Protein AF-A0A6A6NAN9-F1 (afdb_monomer)

Radius of gyration: 22.39 Å; Cα contacts (8 Å, |Δi|>4): 80; chains: 1; bounding box: 57×36×63 Å

Organism: Hevea brasiliensis (NCBI:txid3981)

Mean predicted aligned error: 8.36 Å

Sequence (132 aa):
MQAYLKAFDLWDAMEKSQDPPQLPDDPSLVHIKNHREEKSRKFRALTCIHSAMSETIFIRIMACETAKEAWDKIKEEFQGTEKTKQMKLLTLKREYENLKMKETKSIKDYTSRLMEVVQVIRVNILRKFPCP

InterPro domains:
  IPR061502 Copia/RE1/RE2-like, N-terminal domain [PF14223] (1-119)

pLDDT: mean 86.32, std 11.89, range [26.36, 94.69]

Secondary structure (DSSP, 8-state):
-HHHHHHTT-HHHHH--SPPPPPPSS--HHHHHHHHHHHHHHHHHHHHHHHHS-HHHHHHHTT-SSHHHHHHHHHHHHH--HHHHHHHHHHHHHHHHT----TTS-HHHHHHHHHHHHHHHHHHHHTT----

Structure (mmCIF, N/CA/C/O backbone):
data_AF-A0A6A6NAN9-F1
#
_entry.id   AF-A0A6A6NAN9-F1
#
loop_
_atom_site.group_PDB
_atom_site.id
_atom_site.type_symbol
_atom_site.label_atom_id
_atom_site.label_alt_id
_atom_site.label_comp_id
_atom_site.label_asym_id
_atom_site.label_entity_id
_atom_site.label_seq_id
_atom_site.pdbx_PDB_ins_code
_atom_site.Cartn_x
_atom_site.Cartn_y
_atom_site.Cartn_z
_atom_site.occupancy
_atom_site.B_iso_or_equiv
_atom_site.auth_seq_id
_atom_site.auth_comp_id
_atom_site.auth_asym_id
_atom_site.auth_atom_id
_atom_site.pdbx_PDB_model_num
ATOM 1 N N . MET A 1 1 ? -6.993 1.528 -8.332 1.00 83.44 1 MET A N 1
ATOM 2 C CA . MET A 1 1 ? -5.664 1.263 -8.929 1.00 83.44 1 MET A CA 1
ATOM 3 C C . MET A 1 1 ? -5.503 -0.165 -9.452 1.00 83.44 1 MET A C 1
ATOM 5 O O . MET A 1 1 ? -5.110 -0.305 -10.595 1.00 83.44 1 MET A O 1
ATOM 9 N N . GLN A 1 2 ? -5.811 -1.221 -8.682 1.00 86.75 2 GLN A N 1
ATOM 10 C CA . GLN A 1 2 ? -5.570 -2.610 -9.124 1.00 86.75 2 GLN A CA 1
ATOM 11 C C . GLN A 1 2 ? -6.222 -2.959 -10.473 1.00 86.75 2 GLN A C 1
ATOM 13 O O . GLN A 1 2 ? -5.540 -3.460 -11.357 1.00 86.75 2 GLN A O 1
ATOM 18 N N . ALA A 1 3 ? -7.511 -2.652 -10.655 1.00 91.12 3 ALA A N 1
ATOM 19 C CA . ALA A 1 3 ? -8.197 -2.876 -11.931 1.00 91.12 3 ALA A CA 1
ATOM 20 C C . ALA A 1 3 ? -7.547 -2.108 -13.097 1.00 91.12 3 ALA A C 1
ATOM 22 O O . ALA A 1 3 ? -7.396 -2.660 -14.177 1.00 91.12 3 ALA A O 1
ATOM 23 N N . TYR A 1 4 ? -7.094 -0.874 -12.849 1.00 89.81 4 TYR A N 1
ATOM 24 C CA . TYR A 1 4 ? -6.380 -0.060 -13.834 1.00 89.81 4 TYR A CA 1
ATOM 25 C C . TYR A 1 4 ? -5.059 -0.724 -14.243 1.00 89.81 4 TYR A C 1
ATOM 27 O O . TYR A 1 4 ? -4.856 -1.003 -15.413 1.00 89.81 4 TYR A O 1
ATOM 35 N N . LEU A 1 5 ? -4.189 -1.075 -13.289 1.00 90.81 5 LEU A N 1
ATOM 36 C CA . LEU A 1 5 ? -2.908 -1.725 -13.600 1.00 90.81 5 LEU A CA 1
ATOM 37 C C . LEU A 1 5 ? -3.086 -3.078 -14.302 1.00 90.81 5 LEU A C 1
ATOM 39 O O . LEU A 1 5 ? -2.281 -3.414 -15.164 1.00 90.81 5 LEU A O 1
ATOM 43 N N . LYS A 1 6 ? -4.140 -3.835 -13.966 1.00 91.69 6 LYS A N 1
ATOM 44 C CA . LYS A 1 6 ? -4.490 -5.074 -14.677 1.00 91.69 6 LYS A CA 1
ATOM 45 C C . LYS A 1 6 ? -4.928 -4.810 -16.117 1.00 91.69 6 LYS A C 1
ATOM 47 O O . LYS A 1 6 ? -4.505 -5.539 -16.997 1.00 91.69 6 LYS A O 1
ATOM 52 N N . ALA A 1 7 ? -5.713 -3.763 -16.365 1.00 92.94 7 ALA A N 1
ATOM 53 C CA . ALA A 1 7 ? -6.156 -3.404 -17.713 1.00 92.94 7 ALA A CA 1
ATOM 54 C C . ALA A 1 7 ? -5.006 -2.985 -18.649 1.00 92.94 7 ALA A C 1
ATOM 56 O O . ALA A 1 7 ? -5.160 -3.051 -19.863 1.00 92.94 7 ALA A O 1
ATOM 57 N N . PHE A 1 8 ? -3.868 -2.559 -18.092 1.00 91.19 8 PHE A N 1
ATOM 58 C CA . PHE A 1 8 ? -2.670 -2.169 -18.844 1.00 91.19 8 PHE A CA 1
ATOM 59 C C . PHE A 1 8 ? -1.539 -3.214 -18.791 1.00 91.19 8 PHE A C 1
ATOM 61 O O . PHE A 1 8 ? -0.416 -2.900 -19.181 1.00 91.19 8 PHE A O 1
ATOM 68 N N . ASP A 1 9 ? -1.794 -4.423 -18.277 1.00 91.56 9 ASP A N 1
ATOM 69 C CA . ASP A 1 9 ? -0.783 -5.484 -18.107 1.00 91.56 9 ASP A CA 1
ATOM 70 C C . ASP A 1 9 ? 0.445 -5.054 -17.273 1.00 91.56 9 ASP A C 1
ATOM 72 O O . ASP A 1 9 ? 1.578 -5.499 -17.481 1.00 91.56 9 ASP A O 1
ATOM 76 N N . LEU A 1 10 ? 0.221 -4.167 -16.299 1.00 93.31 10 LEU A N 1
ATOM 77 C CA . LEU A 1 10 ? 1.247 -3.618 -15.405 1.00 93.31 10 LEU A CA 1
ATOM 78 C C . LEU A 1 10 ? 1.199 -4.215 -13.994 1.00 93.31 10 LEU A C 1
ATOM 80 O O . LEU A 1 10 ? 2.093 -3.946 -13.193 1.00 93.31 10 LEU A O 1
ATOM 84 N N . TRP A 1 11 ? 0.172 -5.006 -13.665 1.00 91.12 11 TRP A N 1
ATOM 85 C CA . TRP A 1 11 ? 0.001 -5.559 -12.317 1.00 91.12 11 TRP A CA 1
ATOM 86 C C . TRP A 1 11 ? 1.192 -6.423 -11.886 1.00 91.12 11 TRP A C 1
ATOM 88 O O . TRP A 1 11 ? 1.758 -6.195 -10.819 1.00 91.12 11 TRP A O 1
ATOM 98 N N . ASP A 1 12 ? 1.638 -7.336 -12.747 1.00 89.25 12 ASP A N 1
ATOM 99 C CA . ASP A 1 12 ? 2.779 -8.209 -12.456 1.00 89.25 12 ASP A CA 1
ATOM 100 C C . ASP A 1 12 ? 4.078 -7.426 -12.268 1.00 89.25 12 ASP A C 1
ATOM 102 O O . ASP A 1 12 ? 4.878 -7.758 -11.398 1.00 89.25 12 ASP A O 1
ATOM 106 N N . ALA A 1 13 ? 4.274 -6.360 -13.049 1.00 89.12 13 ALA A N 1
ATOM 107 C CA . ALA A 1 13 ? 5.439 -5.486 -12.937 1.00 89.12 13 ALA A CA 1
ATOM 108 C C . ALA A 1 13 ? 5.436 -4.663 -11.636 1.00 89.12 13 ALA A C 1
ATOM 110 O O . ALA A 1 13 ? 6.491 -4.238 -11.171 1.00 89.12 13 ALA A O 1
ATOM 111 N N . MET A 1 14 ? 4.258 -4.436 -11.050 1.00 89.50 14 MET A N 1
ATOM 112 C CA . MET A 1 14 ? 4.112 -3.819 -9.734 1.00 89.50 14 MET A CA 1
ATOM 113 C C . MET A 1 14 ? 4.294 -4.840 -8.604 1.00 89.50 14 MET A C 1
ATOM 115 O O . MET A 1 14 ? 4.824 -4.486 -7.559 1.00 89.50 14 MET A O 1
ATOM 119 N N . GLU A 1 15 ? 3.849 -6.087 -8.769 1.00 85.00 15 GLU A N 1
ATOM 120 C CA . GLU A 1 15 ? 3.910 -7.113 -7.719 1.00 85.00 15 GLU A CA 1
ATOM 121 C C . GLU A 1 15 ? 5.294 -7.771 -7.606 1.00 85.00 15 GLU A C 1
ATOM 123 O O . GLU A 1 15 ? 5.776 -8.003 -6.494 1.00 85.00 15 GLU A O 1
ATOM 128 N N . LYS A 1 16 ? 5.964 -8.006 -8.739 1.00 81.00 16 LYS A N 1
ATOM 129 C CA . LYS A 1 16 ? 7.308 -8.587 -8.811 1.00 81.00 16 LYS A CA 1
ATOM 130 C C . LYS A 1 16 ? 8.359 -7.479 -8.698 1.00 81.00 16 LYS A C 1
ATOM 132 O O . LYS A 1 16 ? 8.603 -6.739 -9.647 1.00 81.00 16 LYS A O 1
ATOM 137 N N . SER A 1 17 ? 9.021 -7.377 -7.545 1.00 68.56 17 SER A N 1
ATOM 138 C CA . SER A 1 17 ? 10.178 -6.481 -7.373 1.00 68.56 17 SER A CA 1
ATOM 139 C C . SER A 1 17 ? 11.426 -6.987 -8.106 1.00 68.56 17 SER A C 1
ATOM 141 O O . SER A 1 17 ? 12.283 -6.193 -8.484 1.00 68.56 17 SER A O 1
ATOM 143 N N . GLN A 1 18 ? 11.512 -8.297 -8.349 1.00 74.31 18 GLN A N 1
ATOM 144 C CA . GLN A 1 18 ? 12.699 -8.961 -8.878 1.00 74.31 18 GLN A CA 1
ATOM 145 C C . GLN A 1 18 ? 13.024 -8.527 -10.305 1.00 74.31 18 GLN A C 1
ATOM 147 O O . GLN A 1 18 ? 12.133 -8.413 -11.150 1.00 74.31 18 GLN A O 1
ATOM 152 N N . ASP A 1 19 ? 14.293 -8.228 -10.571 1.00 72.31 19 ASP A N 1
ATOM 153 C CA . ASP A 1 19 ? 14.754 -7.869 -11.910 1.00 72.31 19 ASP A CA 1
ATOM 154 C C . ASP A 1 19 ? 14.608 -9.008 -12.911 1.00 72.31 19 ASP A C 1
ATOM 156 O O . ASP A 1 19 ? 14.676 -10.175 -12.513 1.00 72.31 19 ASP A O 1
ATOM 160 N N . PRO A 1 20 ? 14.357 -8.677 -14.198 1.00 74.25 20 PRO A N 1
ATOM 161 C CA . PRO A 1 20 ? 14.288 -9.691 -15.233 1.00 74.25 20 PRO A CA 1
ATOM 162 C C . PRO A 1 20 ? 15.562 -10.544 -15.184 1.00 74.25 20 PRO A C 1
ATOM 164 O O . PRO A 1 20 ? 16.646 -9.982 -14.977 1.00 74.25 20 PRO A O 1
ATOM 167 N N . PRO A 1 21 ? 15.461 -11.870 -15.385 1.00 79.50 21 PRO A N 1
ATOM 168 C CA . PRO A 1 21 ? 16.627 -12.737 -15.450 1.00 79.50 21 PRO A CA 1
ATOM 169 C C . PRO A 1 21 ? 17.680 -12.173 -16.404 1.00 79.50 21 PRO A C 1
ATOM 171 O O . PRO A 1 21 ? 17.347 -11.553 -17.425 1.00 79.50 21 PRO A O 1
ATOM 174 N N . GLN A 1 22 ? 18.952 -12.387 -16.065 1.00 82.62 22 GLN A N 1
ATOM 175 C CA . GLN A 1 22 ? 20.037 -12.031 -16.969 1.00 82.62 22 GLN A CA 1
ATOM 176 C C . GLN A 1 22 ? 19.848 -12.756 -18.303 1.00 82.62 22 GLN A C 1
ATOM 178 O O . GLN A 1 22 ? 19.339 -13.879 -18.354 1.00 82.62 22 GLN A O 1
ATOM 183 N N . LEU A 1 23 ? 20.205 -12.071 -19.389 1.00 86.56 23 LEU A N 1
ATOM 184 C CA . LEU A 1 23 ? 20.136 -12.666 -20.715 1.00 86.56 23 LEU A CA 1
ATOM 185 C C . LEU A 1 23 ? 21.088 -13.876 -20.786 1.00 86.56 23 LEU A C 1
ATOM 187 O O . LEU A 1 23 ? 22.150 -13.831 -20.167 1.00 86.56 23 LEU A O 1
ATOM 191 N N . PRO A 1 24 ? 20.729 -14.934 -21.534 1.00 84.38 24 PRO A N 1
ATOM 192 C CA . PRO A 1 24 ? 21.648 -16.031 -21.837 1.00 84.38 24 PRO A CA 1
ATOM 193 C C . PRO A 1 24 ? 22.906 -15.535 -22.563 1.00 84.38 24 PRO A C 1
ATOM 195 O O . PRO A 1 24 ? 22.854 -14.493 -23.217 1.00 84.38 24 PRO A O 1
ATOM 198 N N . ASP A 1 25 ? 23.987 -16.320 -22.520 1.00 84.00 25 ASP A N 1
ATOM 199 C CA . ASP A 1 25 ? 25.262 -15.992 -23.184 1.00 84.00 25 ASP A CA 1
ATOM 200 C C . ASP A 1 25 ? 25.122 -15.822 -24.710 1.00 84.00 25 ASP A C 1
ATOM 202 O O . ASP A 1 25 ? 25.809 -14.993 -25.303 1.00 84.00 25 ASP A O 1
ATOM 206 N N . ASP A 1 26 ? 24.186 -16.552 -25.333 1.00 88.31 26 ASP A N 1
ATOM 207 C CA . ASP A 1 26 ? 23.782 -16.385 -26.737 1.00 88.31 26 ASP A CA 1
ATOM 208 C C . ASP A 1 26 ? 22.288 -16.007 -26.831 1.00 88.31 26 ASP A C 1
ATOM 210 O O . ASP A 1 26 ? 21.398 -16.869 -26.914 1.00 88.31 26 ASP A O 1
ATOM 214 N N . PRO A 1 27 ? 21.954 -14.709 -26.711 1.00 86.38 27 PRO A N 1
ATOM 215 C CA . PRO A 1 27 ? 20.572 -14.274 -26.663 1.00 86.38 27 PRO A CA 1
ATOM 216 C C . PRO A 1 27 ? 19.990 -14.097 -28.071 1.00 86.38 27 PRO A C 1
ATOM 218 O O . PRO A 1 27 ? 20.424 -13.259 -28.858 1.00 86.38 27 PRO A O 1
ATOM 221 N N . SER A 1 28 ? 18.895 -14.808 -28.355 1.00 90.75 28 SER A N 1
ATOM 222 C CA . SER A 1 28 ? 18.070 -14.527 -29.533 1.00 90.75 28 SER A CA 1
ATOM 223 C C . SER A 1 28 ? 17.482 -13.106 -29.498 1.00 90.75 28 SER A C 1
ATOM 225 O O . SER A 1 28 ? 17.242 -12.527 -28.432 1.00 90.75 28 SER A O 1
ATOM 227 N N . LEU A 1 29 ? 17.137 -12.564 -30.672 1.00 90.44 29 LEU A N 1
ATOM 228 C CA . LEU A 1 29 ? 16.427 -11.281 -30.793 1.00 90.44 29 LEU A CA 1
ATOM 229 C C . LEU A 1 29 ? 15.132 -11.236 -29.964 1.00 90.44 29 LEU A C 1
ATOM 231 O O . LEU A 1 29 ? 14.771 -10.186 -29.431 1.00 90.44 29 LEU A O 1
ATOM 235 N N . VAL A 1 30 ? 14.452 -12.377 -29.823 1.00 90.12 30 VAL A N 1
ATOM 236 C CA . VAL A 1 30 ? 13.233 -12.508 -29.014 1.00 90.12 30 VAL A CA 1
ATOM 237 C C . VAL A 1 30 ? 13.551 -12.338 -27.527 1.00 90.12 30 VAL A C 1
ATOM 239 O O . VAL A 1 30 ? 12.850 -11.596 -26.840 1.00 90.12 30 VAL A O 1
ATOM 242 N N . HIS A 1 31 ? 14.635 -12.944 -27.033 1.00 88.38 31 HIS A N 1
ATOM 243 C CA . HIS A 1 31 ? 15.063 -12.793 -25.637 1.00 88.38 31 HIS A CA 1
ATOM 244 C C . HIS A 1 31 ? 15.407 -11.336 -25.306 1.00 88.38 31 HIS A C 1
ATOM 246 O O . HIS A 1 31 ? 14.942 -10.802 -24.298 1.00 88.38 31 HIS A O 1
ATOM 252 N N . ILE A 1 32 ? 16.151 -10.664 -26.190 1.00 89.81 32 ILE A N 1
ATOM 253 C CA . ILE A 1 32 ? 16.532 -9.252 -26.023 1.00 89.81 32 ILE A CA 1
ATOM 254 C C . ILE A 1 32 ? 15.291 -8.353 -25.990 1.00 89.81 32 ILE A C 1
ATOM 256 O O . ILE A 1 32 ? 15.175 -7.477 -25.126 1.00 89.81 32 ILE A O 1
ATOM 260 N N . LYS A 1 33 ? 14.356 -8.565 -26.926 1.00 90.88 33 LYS A N 1
ATOM 261 C CA . LYS A 1 33 ? 13.111 -7.796 -27.006 1.00 90.88 33 LYS A CA 1
ATOM 262 C C . LYS A 1 33 ? 12.277 -7.964 -25.734 1.00 90.88 33 LYS A C 1
ATOM 264 O O . LYS A 1 33 ? 11.917 -6.960 -25.122 1.00 90.88 33 LYS A O 1
ATOM 269 N N . ASN A 1 34 ? 12.050 -9.201 -25.300 1.00 88.75 34 ASN A N 1
ATOM 270 C CA . ASN A 1 34 ? 11.249 -9.499 -24.112 1.00 88.75 34 ASN A CA 1
ATOM 271 C C . ASN A 1 34 ? 11.868 -8.902 -22.840 1.00 88.75 34 ASN A C 1
ATOM 273 O O . ASN A 1 34 ? 11.164 -8.268 -22.057 1.00 88.75 34 ASN A O 1
ATOM 277 N N . HIS A 1 35 ? 13.187 -9.027 -22.662 1.00 88.94 35 HIS A N 1
ATOM 278 C CA . HIS A 1 35 ? 13.893 -8.450 -21.514 1.00 88.94 35 HIS A CA 1
ATOM 279 C C . HIS A 1 35 ? 13.749 -6.918 -21.471 1.00 88.94 35 HIS A C 1
ATOM 281 O O . HIS A 1 35 ? 13.462 -6.330 -20.424 1.00 88.94 35 HIS A O 1
ATOM 287 N N . ARG A 1 36 ? 13.888 -6.247 -22.624 1.00 89.94 36 ARG A N 1
ATOM 288 C CA . ARG A 1 36 ? 13.678 -4.794 -22.737 1.00 89.94 36 ARG A CA 1
ATOM 289 C C . ARG A 1 36 ? 12.237 -4.397 -22.409 1.00 89.94 36 ARG A C 1
ATOM 291 O O . ARG A 1 36 ? 12.024 -3.411 -21.702 1.00 89.94 36 ARG A O 1
ATOM 298 N N . GLU A 1 37 ? 11.260 -5.136 -22.924 1.00 90.88 37 GLU A N 1
ATOM 299 C CA . GLU A 1 37 ? 9.839 -4.893 -22.662 1.00 90.88 37 GLU A CA 1
ATOM 300 C C . GLU A 1 37 ? 9.499 -5.078 -21.181 1.00 90.88 37 GLU A C 1
ATOM 302 O O . GLU A 1 37 ? 8.821 -4.235 -20.594 1.00 90.88 37 GLU A O 1
ATOM 307 N N . GLU A 1 38 ? 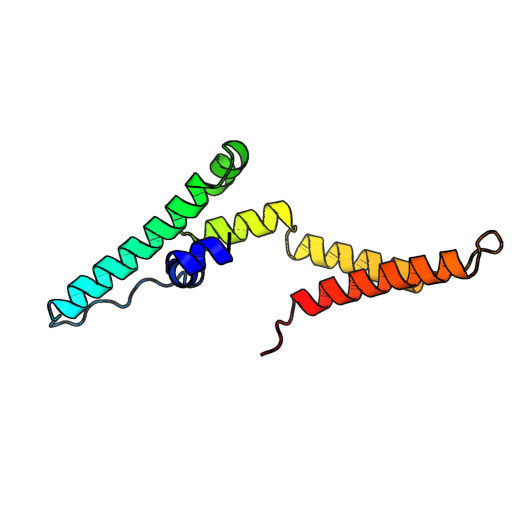10.020 -6.122 -20.538 1.00 87.94 38 GLU A N 1
ATOM 308 C CA . GLU A 1 38 ? 9.821 -6.372 -19.111 1.00 87.94 38 GLU A CA 1
ATOM 309 C C . GLU A 1 38 ? 10.410 -5.258 -18.242 1.00 87.94 38 GLU A C 1
ATOM 311 O O . GLU A 1 38 ? 9.715 -4.717 -17.377 1.00 87.94 38 GLU A O 1
ATOM 316 N N . LYS A 1 39 ? 11.634 -4.816 -18.549 1.00 88.44 39 LYS A N 1
ATOM 317 C CA . LYS A 1 39 ? 12.248 -3.662 -17.885 1.00 88.44 39 LYS A CA 1
ATOM 318 C C . LYS A 1 39 ? 11.427 -2.383 -18.087 1.00 88.44 39 LYS A C 1
ATOM 320 O O . LYS A 1 39 ? 11.213 -1.631 -17.139 1.00 88.44 39 LYS A O 1
ATOM 325 N N . SER A 1 40 ? 10.914 -2.141 -19.296 1.00 91.06 40 SER A N 1
ATOM 326 C CA . SER A 1 40 ? 10.065 -0.974 -19.579 1.00 91.06 40 SER A CA 1
ATOM 327 C C . SER A 1 40 ? 8.739 -1.015 -18.812 1.00 91.06 40 SER A C 1
ATOM 329 O O . SER A 1 40 ? 8.309 0.016 -18.291 1.00 91.06 40 SER A O 1
ATOM 331 N N . ARG A 1 41 ? 8.106 -2.190 -18.681 1.00 91.94 41 ARG A N 1
ATOM 332 C CA . ARG A 1 41 ? 6.851 -2.354 -17.925 1.00 91.94 41 ARG A CA 1
ATOM 333 C C . ARG A 1 41 ? 6.995 -1.946 -16.460 1.00 91.94 41 ARG A C 1
ATOM 335 O O . ARG A 1 41 ? 6.094 -1.290 -15.944 1.00 91.94 41 ARG A O 1
ATOM 342 N N . LYS A 1 42 ? 8.127 -2.245 -15.815 1.00 90.50 42 LYS A N 1
ATOM 343 C CA . LYS A 1 42 ? 8.400 -1.805 -14.434 1.00 90.50 42 LYS A CA 1
ATOM 344 C C . LYS A 1 42 ? 8.369 -0.285 -14.285 1.00 90.50 42 LYS A C 1
ATOM 346 O O . LYS A 1 42 ? 7.663 0.237 -13.424 1.00 90.50 42 LYS A O 1
ATOM 351 N N . PHE A 1 43 ? 9.083 0.428 -15.157 1.00 91.50 43 PHE A N 1
ATOM 352 C CA . PHE A 1 43 ? 9.093 1.892 -15.134 1.00 91.50 43 PHE A CA 1
ATOM 353 C C . PHE A 1 43 ? 7.719 2.472 -15.461 1.00 91.50 43 PHE A C 1
ATOM 355 O O . PHE A 1 43 ? 7.271 3.387 -14.780 1.00 91.50 43 PHE A O 1
ATOM 362 N N . ARG A 1 44 ? 7.003 1.892 -16.432 1.00 94.12 44 ARG A N 1
ATOM 363 C CA . ARG A 1 44 ? 5.625 2.298 -16.751 1.00 94.12 44 ARG A CA 1
ATOM 364 C C . ARG A 1 44 ? 4.691 2.131 -15.556 1.00 94.12 44 ARG A C 1
ATOM 366 O O . ARG A 1 44 ? 3.911 3.035 -15.288 1.00 94.12 44 ARG A O 1
ATOM 373 N N . ALA A 1 45 ? 4.791 1.026 -14.817 1.00 94.50 45 ALA A N 1
ATOM 374 C CA . ALA A 1 45 ? 4.000 0.814 -13.608 1.00 94.50 45 ALA A CA 1
ATOM 375 C C . ALA A 1 45 ? 4.278 1.897 -12.552 1.00 94.50 45 ALA A C 1
ATOM 377 O O . ALA A 1 45 ? 3.333 2.461 -11.998 1.00 94.50 45 AL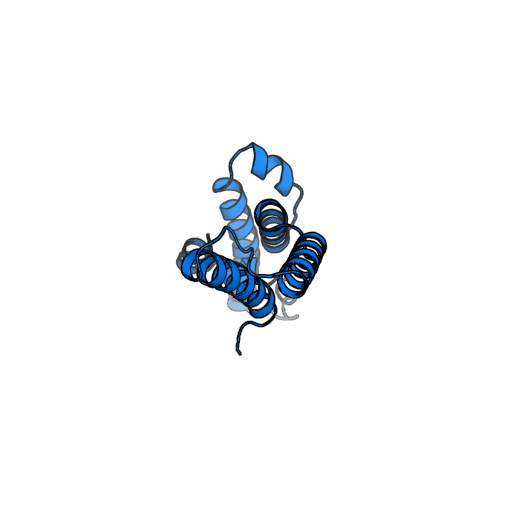A A O 1
ATOM 378 N N . LEU A 1 46 ? 5.552 2.240 -12.324 1.00 93.94 46 LEU A N 1
ATOM 379 C CA . LEU A 1 46 ? 5.938 3.299 -11.386 1.00 93.94 46 LEU A CA 1
ATOM 380 C C . LEU A 1 46 ? 5.426 4.671 -11.844 1.00 93.94 46 LEU A C 1
ATOM 382 O O . LEU A 1 46 ? 4.809 5.389 -11.060 1.00 93.94 46 LEU A O 1
ATOM 386 N N . THR A 1 47 ? 5.596 5.011 -13.123 1.00 94.50 47 THR A N 1
ATOM 387 C CA . THR A 1 47 ? 5.061 6.252 -13.696 1.00 94.50 47 THR A CA 1
ATOM 388 C C . THR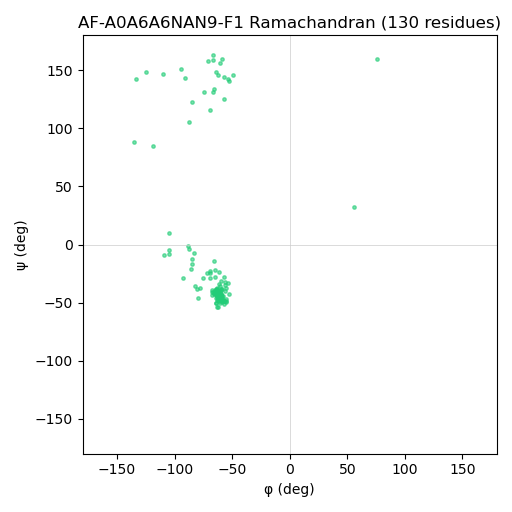 A 1 47 ? 3.541 6.314 -13.571 1.00 94.50 47 THR A C 1
ATOM 390 O O . THR A 1 47 ? 3.019 7.339 -13.149 1.00 94.50 47 THR A O 1
ATOM 393 N N . CYS A 1 48 ? 2.818 5.225 -13.854 1.00 94.44 48 CYS A N 1
ATOM 394 C CA . CYS A 1 48 ? 1.368 5.177 -13.668 1.00 94.44 48 CYS A CA 1
ATOM 395 C C . CYS A 1 48 ? 0.961 5.438 -12.214 1.00 94.44 48 CYS A C 1
ATOM 397 O O . CYS A 1 48 ? -0.036 6.120 -11.985 1.00 94.44 48 CYS A O 1
ATOM 399 N N . ILE A 1 49 ? 1.715 4.919 -11.238 1.00 93.81 49 ILE A N 1
ATOM 400 C CA . ILE A 1 49 ? 1.498 5.233 -9.821 1.00 93.81 49 ILE A CA 1
ATOM 401 C C . ILE A 1 49 ? 1.717 6.724 -9.581 1.00 93.81 49 ILE A C 1
ATOM 403 O O . ILE A 1 49 ? 0.808 7.380 -9.086 1.00 93.81 49 ILE A O 1
ATOM 407 N N . HIS A 1 50 ? 2.862 7.275 -9.982 1.00 94.12 50 HIS A N 1
ATOM 408 C CA . HIS A 1 50 ? 3.174 8.693 -9.797 1.00 94.12 50 HIS A CA 1
ATOM 409 C C . HIS A 1 50 ? 2.117 9.623 -10.405 1.00 94.12 50 HIS A C 1
ATOM 411 O O . HIS A 1 50 ? 1.652 10.535 -9.728 1.00 94.12 50 HIS A O 1
ATOM 417 N N . SER A 1 51 ? 1.689 9.364 -11.641 1.00 92.38 51 SER A N 1
ATOM 418 C CA . SER A 1 51 ? 0.718 10.201 -12.355 1.00 92.38 51 SER A CA 1
ATOM 419 C C . SER A 1 51 ? -0.697 10.139 -11.781 1.00 92.38 51 SER A C 1
ATOM 421 O O . SER A 1 51 ? -1.483 11.053 -12.007 1.00 92.38 51 SER A O 1
ATOM 423 N N . ALA A 1 52 ? -1.049 9.068 -11.067 1.00 91.31 52 ALA A N 1
ATOM 424 C CA . ALA A 1 52 ? -2.372 8.923 -10.466 1.00 91.31 52 ALA A CA 1
ATOM 425 C C . ALA A 1 52 ? -2.491 9.604 -9.092 1.00 91.31 52 ALA A C 1
ATOM 427 O O . ALA A 1 52 ? -3.597 9.692 -8.554 1.00 91.31 52 ALA A O 1
ATOM 428 N N . MET A 1 53 ? -1.373 10.017 -8.487 1.00 90.88 53 MET A N 1
ATOM 429 C CA . MET A 1 53 ? -1.342 10.557 -7.128 1.00 90.88 53 MET A CA 1
ATOM 430 C C . MET A 1 53 ? -1.421 12.085 -7.118 1.00 90.88 53 MET A C 1
ATOM 432 O O . MET A 1 53 ? -0.954 12.759 -8.032 1.00 90.88 53 MET A O 1
ATOM 436 N N . SER A 1 54 ? -1.981 12.644 -6.042 1.00 93.56 54 SER A N 1
ATOM 437 C CA . SER A 1 54 ? -1.870 14.079 -5.774 1.00 93.56 54 SER A CA 1
ATOM 438 C C . SER A 1 54 ? -0.423 14.463 -5.459 1.00 93.56 54 SER A C 1
ATOM 440 O O . SER A 1 54 ? 0.360 13.628 -5.003 1.00 93.56 54 SER A O 1
ATOM 442 N N . GLU A 1 55 ? -0.084 15.741 -5.623 1.00 94.50 55 GLU A N 1
ATOM 443 C CA . GLU A 1 55 ? 1.259 16.273 -5.353 1.00 94.50 55 GLU A CA 1
ATOM 444 C C . GLU A 1 55 ? 1.767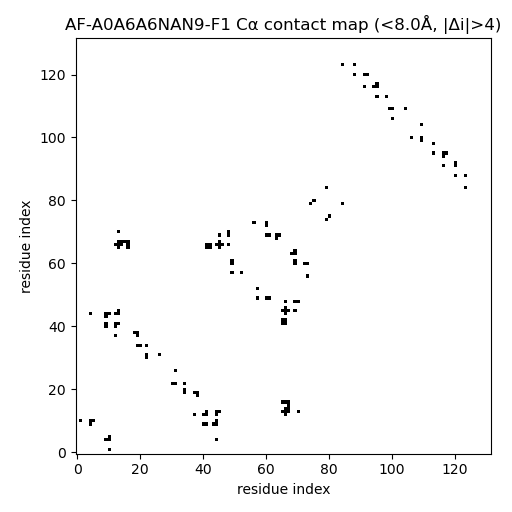 15.912 -3.946 1.00 94.50 55 GLU A C 1
ATOM 446 O O . GLU A 1 55 ? 2.896 15.456 -3.777 1.00 94.50 55 GLU A O 1
ATOM 451 N N . THR A 1 56 ? 0.902 16.003 -2.931 1.00 93.44 56 THR A N 1
ATOM 452 C CA . THR A 1 56 ? 1.249 15.653 -1.546 1.00 93.44 56 THR A CA 1
ATOM 453 C C . THR A 1 56 ? 1.672 14.193 -1.388 1.00 93.44 56 THR A C 1
ATOM 455 O O . THR A 1 56 ? 2.600 13.899 -0.636 1.00 93.44 56 THR A O 1
ATOM 458 N N . ILE A 1 57 ? 0.988 13.267 -2.065 1.00 92.25 57 ILE A N 1
ATOM 459 C CA . ILE A 1 57 ? 1.323 11.840 -2.005 1.00 92.25 57 ILE A CA 1
ATOM 460 C C . ILE A 1 57 ? 2.533 11.549 -2.891 1.00 92.25 57 ILE A C 1
ATOM 462 O O . ILE A 1 57 ? 3.404 10.783 -2.484 1.00 92.25 57 ILE A O 1
ATOM 466 N N . PHE A 1 58 ? 2.634 12.208 -4.046 1.00 93.56 58 PHE A N 1
ATOM 467 C CA . PHE A 1 58 ? 3.778 12.106 -4.945 1.00 93.56 58 PHE A CA 1
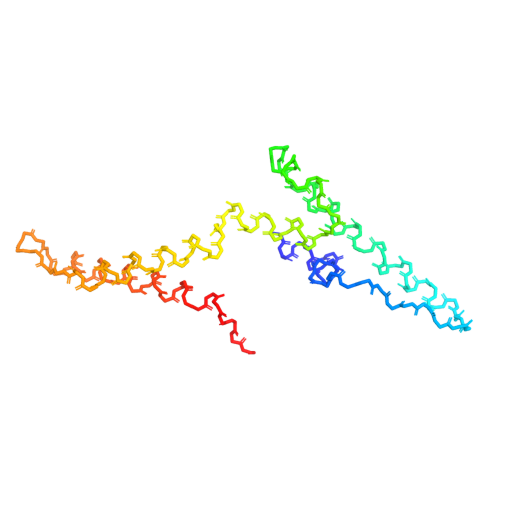ATOM 468 C C . PHE A 1 58 ? 5.095 12.434 -4.229 1.00 93.56 58 PHE A C 1
ATOM 470 O O . PHE A 1 58 ? 6.009 11.614 -4.254 1.00 93.56 58 PHE A O 1
ATOM 477 N N . ILE A 1 59 ? 5.170 13.548 -3.491 1.00 94.25 59 ILE A N 1
ATOM 478 C CA . ILE A 1 59 ? 6.374 13.935 -2.725 1.00 94.25 59 ILE A CA 1
ATOM 479 C C . ILE A 1 59 ? 6.808 12.835 -1.741 1.00 94.25 59 ILE A C 1
ATOM 481 O O . ILE A 1 59 ? 7.997 12.639 -1.494 1.00 94.25 59 ILE A O 1
ATOM 485 N N . ARG A 1 60 ? 5.864 12.065 -1.186 1.00 92.62 60 ARG A N 1
ATOM 486 C CA . ARG A 1 60 ? 6.184 10.978 -0.248 1.00 92.62 60 ARG A CA 1
ATOM 487 C C . ARG A 1 60 ? 6.756 9.743 -0.937 1.00 92.62 60 ARG A C 1
ATOM 489 O O . ARG A 1 60 ? 7.511 9.009 -0.298 1.00 92.62 60 ARG A O 1
ATOM 496 N N . ILE A 1 61 ? 6.390 9.491 -2.191 1.00 94.69 61 ILE A N 1
ATOM 497 C CA . ILE A 1 61 ? 6.745 8.264 -2.924 1.00 94.69 61 ILE A CA 1
ATOM 498 C C . ILE A 1 61 ? 7.774 8.490 -4.034 1.00 94.69 61 ILE A C 1
ATOM 500 O O . ILE A 1 61 ? 8.283 7.519 -4.571 1.00 94.69 61 ILE A O 1
ATOM 504 N N . MET A 1 62 ? 8.119 9.738 -4.360 1.00 93.62 62 MET A N 1
ATOM 505 C CA . MET A 1 62 ? 9.027 10.068 -5.468 1.00 93.62 62 MET A CA 1
ATOM 506 C C . MET A 1 62 ? 10.441 9.490 -5.314 1.00 93.62 62 MET A C 1
ATOM 508 O O . MET A 1 62 ? 11.139 9.326 -6.308 1.00 93.62 62 MET A O 1
ATOM 512 N N . ALA A 1 63 ? 10.861 9.198 -4.079 1.00 93.38 63 ALA A N 1
ATOM 513 C CA . ALA A 1 63 ? 12.145 8.568 -3.778 1.00 93.38 63 ALA A CA 1
ATOM 514 C C . ALA A 1 63 ? 12.119 7.034 -3.907 1.00 93.38 63 ALA A C 1
ATOM 516 O O . ALA A 1 63 ? 13.166 6.409 -3.782 1.00 93.38 63 ALA A O 1
ATOM 517 N N . CYS A 1 64 ? 10.948 6.425 -4.119 1.00 93.44 64 CYS A N 1
ATOM 518 C CA . CYS A 1 64 ? 10.830 4.983 -4.296 1.00 93.44 64 CYS A CA 1
ATOM 519 C C . CYS A 1 64 ? 11.344 4.576 -5.680 1.00 93.44 64 CYS A C 1
ATOM 521 O O . CYS A 1 64 ? 10.937 5.136 -6.701 1.00 93.44 64 CYS A O 1
ATOM 523 N N . GLU A 1 65 ? 12.197 3.558 -5.721 1.00 91.19 65 GLU A N 1
ATOM 524 C CA . GLU A 1 65 ? 12.856 3.122 -6.960 1.00 91.19 65 GLU A CA 1
ATOM 525 C C . GLU A 1 65 ? 11.997 2.132 -7.753 1.00 91.19 65 GLU A C 1
ATOM 527 O O . GLU A 1 65 ? 12.165 1.957 -8.962 1.00 91.19 65 GLU A O 1
ATOM 532 N N . THR A 1 66 ? 11.045 1.482 -7.080 1.00 91.75 66 THR A N 1
ATOM 533 C CA . THR A 1 66 ? 10.187 0.460 -7.682 1.00 91.75 66 THR A CA 1
ATOM 534 C C . THR A 1 66 ? 8.707 0.783 -7.512 1.00 91.75 66 THR A C 1
ATOM 536 O O . THR A 1 66 ? 8.268 1.333 -6.501 1.00 91.75 66 THR A O 1
ATOM 539 N N . ALA A 1 67 ? 7.899 0.362 -8.491 1.00 92.31 67 ALA A N 1
ATOM 540 C CA . ALA A 1 67 ? 6.439 0.442 -8.411 1.00 92.31 67 ALA A CA 1
ATOM 541 C C . ALA A 1 67 ? 5.892 -0.273 -7.163 1.00 92.31 67 ALA A C 1
ATOM 543 O O . ALA A 1 67 ? 4.919 0.179 -6.560 1.00 92.31 67 ALA A O 1
ATOM 544 N N . LYS A 1 68 ? 6.544 -1.371 -6.760 1.00 92.06 68 LYS A N 1
ATOM 545 C CA . LYS A 1 68 ? 6.197 -2.152 -5.574 1.00 92.06 68 LYS A CA 1
ATOM 546 C C . LYS A 1 68 ? 6.365 -1.347 -4.290 1.00 92.06 68 LYS A C 1
ATOM 548 O O . LYS A 1 68 ? 5.438 -1.282 -3.488 1.00 92.06 68 LYS A O 1
ATOM 553 N N . GLU A 1 69 ? 7.521 -0.717 -4.125 1.00 92.94 69 GLU A N 1
ATOM 554 C CA . GLU A 1 69 ? 7.838 0.104 -2.958 1.00 92.94 69 GLU A CA 1
ATOM 555 C C . GLU A 1 69 ? 6.885 1.301 -2.846 1.00 92.94 69 GLU A C 1
ATOM 557 O O . GLU A 1 69 ? 6.273 1.506 -1.797 1.00 92.94 69 GLU A O 1
ATOM 562 N N . ALA A 1 70 ? 6.668 2.026 -3.951 1.00 93.75 70 ALA A N 1
ATOM 563 C CA . ALA A 1 70 ? 5.714 3.132 -3.993 1.00 93.75 70 ALA A CA 1
ATOM 564 C C . ALA A 1 70 ? 4.295 2.665 -3.615 1.00 93.75 70 ALA A C 1
ATOM 566 O O . ALA A 1 70 ? 3.616 3.297 -2.803 1.00 93.75 70 ALA A O 1
ATOM 567 N N . TRP A 1 71 ? 3.853 1.525 -4.157 1.00 92.19 71 TRP A N 1
ATOM 568 C CA . TRP A 1 71 ? 2.549 0.935 -3.848 1.00 92.19 71 TRP A CA 1
ATOM 569 C C . TRP A 1 71 ? 2.414 0.507 -2.382 1.00 92.19 71 TRP A C 1
ATOM 571 O O . TRP A 1 71 ? 1.368 0.722 -1.762 1.00 92.19 71 TRP A O 1
ATOM 581 N N . ASP A 1 72 ? 3.453 -0.098 -1.811 1.00 90.56 72 ASP A N 1
ATOM 582 C CA . ASP A 1 72 ? 3.457 -0.524 -0.415 1.00 90.56 72 ASP A CA 1
ATOM 583 C C . ASP A 1 72 ? 3.437 0.689 0.529 1.00 90.56 72 ASP A C 1
ATOM 585 O O . ASP A 1 72 ? 2.620 0.713 1.453 1.00 90.56 72 ASP A O 1
ATOM 589 N N . LYS A 1 73 ? 4.187 1.753 0.220 1.00 91.44 73 LYS A N 1
ATOM 590 C CA . LYS A 1 73 ? 4.172 3.016 0.975 1.00 91.44 73 LYS A CA 1
ATOM 591 C C . LYS A 1 73 ? 2.809 3.711 0.941 1.00 91.44 73 LYS A C 1
ATOM 593 O O . LYS A 1 73 ? 2.324 4.163 1.975 1.00 91.44 73 LYS A O 1
ATOM 598 N N . ILE A 1 74 ? 2.135 3.725 -0.214 1.00 90.31 74 ILE A N 1
ATOM 599 C CA . ILE A 1 74 ? 0.746 4.213 -0.319 1.00 90.31 74 ILE A CA 1
ATOM 600 C C . ILE A 1 74 ? -0.176 3.382 0.582 1.00 90.31 74 ILE A C 1
ATOM 602 O O . ILE A 1 74 ? -0.994 3.932 1.320 1.00 90.31 74 ILE A O 1
ATOM 606 N N . LYS A 1 75 ? -0.065 2.048 0.561 1.00 87.62 75 LYS A N 1
ATOM 607 C CA . LYS A 1 75 ? -0.892 1.202 1.435 1.00 87.62 75 LYS A CA 1
ATOM 608 C C . LYS A 1 75 ? -0.641 1.490 2.912 1.00 87.62 75 LYS A C 1
ATOM 610 O O . LYS A 1 75 ? -1.607 1.499 3.671 1.00 87.62 75 LYS A O 1
ATOM 615 N N . GLU A 1 76 ? 0.602 1.711 3.322 1.00 87.25 76 GLU A N 1
ATOM 616 C CA . GLU A 1 76 ? 0.929 2.065 4.705 1.00 87.25 76 GLU A CA 1
ATOM 617 C C . GLU A 1 76 ? 0.360 3.423 5.111 1.00 87.25 76 GLU A C 1
ATOM 619 O O . GLU A 1 76 ? -0.220 3.528 6.190 1.00 87.25 76 GLU A O 1
ATOM 624 N N . GLU A 1 77 ? 0.444 4.425 4.236 1.00 86.69 77 GLU A N 1
ATOM 625 C CA . GLU A 1 77 ? -0.100 5.764 4.480 1.00 86.69 77 GLU A CA 1
ATOM 626 C C . GLU A 1 77 ? -1.613 5.726 4.750 1.00 86.69 77 GLU A C 1
ATOM 628 O O . GLU A 1 77 ? -2.099 6.318 5.711 1.00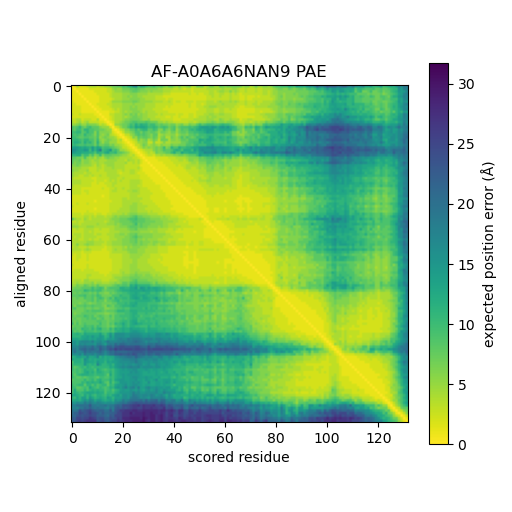 86.69 77 GLU A O 1
ATOM 633 N N . PHE A 1 78 ? -2.370 4.981 3.937 1.00 84.44 78 PHE A N 1
ATOM 634 C CA . PHE A 1 78 ? -3.836 4.974 4.023 1.00 84.44 78 PHE A CA 1
ATOM 635 C C . PHE A 1 78 ? -4.416 3.875 4.919 1.00 84.44 78 PHE A C 1
ATOM 637 O O . PHE A 1 78 ? -5.509 4.032 5.464 1.00 84.44 78 PHE A O 1
ATOM 644 N N . GLN A 1 79 ? -3.741 2.733 5.056 1.00 82.25 79 GLN A N 1
ATOM 645 C CA . GLN A 1 79 ? -4.240 1.597 5.844 1.00 82.25 79 GLN A CA 1
ATOM 646 C C . GLN A 1 79 ? -3.522 1.439 7.186 1.00 82.25 79 GLN A C 1
ATOM 648 O O . GLN A 1 79 ? -3.902 0.568 7.975 1.00 82.25 79 GLN A O 1
ATOM 653 N N . GLY A 1 80 ? -2.498 2.252 7.442 1.00 82.81 80 GLY A N 1
ATOM 654 C CA . GLY A 1 80 ? -1.584 2.102 8.562 1.00 82.81 80 GLY A CA 1
ATOM 655 C C . GLY A 1 80 ? -0.574 0.973 8.352 1.00 82.81 80 GLY A C 1
ATOM 656 O O . GLY A 1 80 ? -0.784 0.025 7.585 1.00 82.81 80 GLY A O 1
ATOM 657 N N . THR A 1 81 ? 0.521 1.057 9.102 1.00 83.56 81 THR A N 1
ATOM 658 C CA . THR A 1 81 ? 1.530 -0.002 9.182 1.00 83.56 81 THR A CA 1
ATOM 659 C C . THR A 1 81 ? 0.965 -1.251 9.854 1.00 83.56 81 THR A C 1
ATOM 661 O O . THR A 1 81 ? -0.043 -1.206 10.569 1.00 83.56 81 THR A O 1
ATOM 664 N N . GLU A 1 82 ? 1.643 -2.384 9.677 1.00 83.31 82 GLU A N 1
ATOM 665 C CA . GLU A 1 82 ? 1.277 -3.633 10.352 1.00 83.31 82 GLU A CA 1
ATOM 666 C C . GLU A 1 82 ? 1.225 -3.465 11.881 1.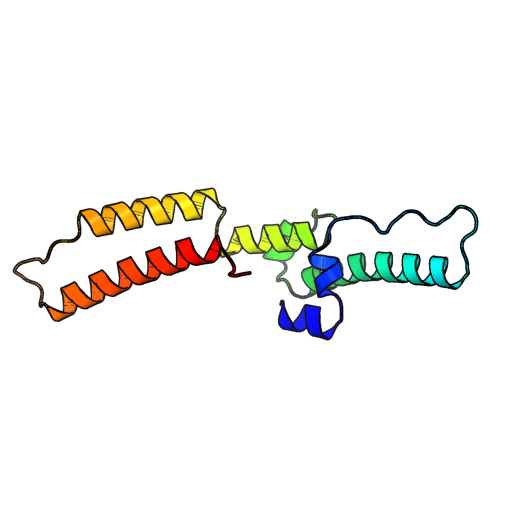00 83.31 82 GLU A C 1
ATOM 668 O O . GLU A 1 82 ? 0.303 -3.958 12.529 1.00 83.31 82 GLU A O 1
ATOM 673 N N . LYS A 1 83 ? 2.130 -2.668 12.462 1.00 83.75 83 LYS A N 1
ATOM 674 C CA . LYS A 1 83 ? 2.115 -2.329 13.892 1.00 83.75 83 LYS A CA 1
ATOM 675 C C . LYS A 1 83 ? 0.837 -1.589 14.298 1.00 83.75 83 LYS A C 1
ATOM 677 O O . LYS A 1 83 ? 0.211 -1.949 15.296 1.00 83.75 83 LYS A O 1
ATOM 682 N N . THR A 1 84 ? 0.416 -0.587 13.527 1.00 85.50 84 THR A N 1
ATOM 683 C CA . THR A 1 84 ? -0.826 0.158 13.799 1.00 85.50 84 THR A CA 1
ATOM 684 C C . THR A 1 84 ? -2.052 -0.748 13.678 1.00 85.50 84 THR A C 1
ATOM 686 O O . THR A 1 84 ? -2.955 -0.683 14.515 1.00 85.50 84 THR A O 1
ATOM 689 N N . LYS A 1 85 ? -2.067 -1.655 12.693 1.00 84.38 85 LYS A N 1
ATOM 690 C CA . LYS A 1 85 ? -3.130 -2.660 12.529 1.00 84.38 85 LYS A CA 1
ATOM 691 C C . LYS A 1 85 ? -3.187 -3.626 13.715 1.00 84.38 85 LYS A C 1
ATOM 693 O O . LYS A 1 85 ? -4.269 -3.869 14.249 1.00 84.38 85 LYS A O 1
ATOM 698 N N . GLN A 1 86 ? -2.040 -4.127 14.174 1.00 85.38 86 GLN A N 1
ATOM 699 C CA . GLN A 1 86 ? -1.947 -5.007 15.345 1.00 85.38 86 GLN A CA 1
ATOM 700 C C . GLN A 1 86 ? -2.404 -4.313 16.627 1.00 85.38 86 GLN A C 1
ATOM 702 O O . GLN A 1 86 ? -3.177 -4.891 17.390 1.00 85.38 86 GLN A O 1
ATOM 707 N N . MET A 1 87 ? -1.994 -3.060 16.836 1.00 88.38 87 MET A N 1
ATOM 708 C CA . MET A 1 87 ? -2.444 -2.267 17.979 1.00 88.38 87 MET A CA 1
ATOM 709 C C . MET A 1 87 ? -3.965 -2.077 17.950 1.00 88.38 87 MET A C 1
ATOM 711 O O . MET A 1 87 ? -4.636 -2.303 18.954 1.00 88.38 87 MET A O 1
ATOM 715 N N . LYS A 1 88 ? -4.535 -1.745 16.783 1.00 87.50 88 LYS A N 1
ATOM 716 C CA . LYS A 1 88 ? -5.989 -1.619 16.609 1.00 87.50 88 LYS A CA 1
ATOM 717 C C . LYS A 1 88 ? -6.717 -2.930 16.918 1.00 87.50 88 LYS A C 1
ATOM 719 O O . LYS A 1 88 ? -7.734 -2.908 17.606 1.00 87.50 88 LYS A O 1
ATOM 724 N N . LEU A 1 89 ? -6.188 -4.065 16.460 1.00 89.25 89 LEU A N 1
ATOM 725 C CA . LEU A 1 89 ? -6.745 -5.386 16.761 1.00 89.25 89 LEU A CA 1
ATOM 726 C C . LEU A 1 89 ? -6.712 -5.691 18.264 1.00 89.25 89 LEU A C 1
ATOM 728 O O . LEU A 1 89 ? -7.690 -6.205 18.801 1.00 89.25 89 LEU A O 1
ATOM 732 N N . LEU A 1 90 ? -5.614 -5.367 18.946 1.00 90.62 90 LEU A N 1
ATOM 733 C CA . LEU A 1 90 ? -5.475 -5.582 20.385 1.00 90.62 90 LEU A CA 1
ATOM 734 C C . LEU A 1 90 ? -6.460 -4.718 21.186 1.00 90.62 90 LEU A C 1
ATOM 736 O O . LEU A 1 90 ? -7.111 -5.221 22.101 1.00 90.62 90 LEU A O 1
ATOM 740 N N . THR A 1 91 ? -6.641 -3.454 20.795 1.00 92.00 91 THR A N 1
ATOM 741 C CA . THR A 1 91 ? -7.664 -2.572 21.376 1.00 92.00 91 THR A CA 1
ATOM 742 C C . THR A 1 91 ? -9.070 -3.142 21.200 1.00 92.00 91 THR A C 1
ATOM 744 O O . THR A 1 91 ? -9.836 -3.164 22.158 1.00 92.00 91 THR A O 1
ATOM 747 N N . LEU A 1 92 ? -9.401 -3.660 20.013 1.00 91.19 92 LEU A N 1
ATOM 748 C CA . LEU A 1 92 ? -10.715 -4.250 19.741 1.00 91.19 92 LEU A CA 1
ATOM 749 C C . LEU A 1 92 ? -10.960 -5.544 20.522 1.00 91.19 92 LEU A C 1
ATOM 751 O O . LEU A 1 92 ? -12.065 -5.751 21.010 1.00 91.19 92 LEU A O 1
ATOM 755 N N . LYS A 1 93 ? -9.944 -6.402 20.676 1.00 91.44 93 LYS A N 1
ATOM 756 C CA . LYS A 1 93 ? -10.045 -7.599 21.527 1.00 91.44 93 LYS A CA 1
ATOM 757 C C . LYS A 1 93 ? -10.351 -7.222 22.975 1.00 91.44 93 LYS A C 1
ATOM 759 O O . LYS A 1 93 ? -11.257 -7.791 23.570 1.00 91.44 93 LYS A O 1
ATOM 764 N N . ARG A 1 94 ? -9.668 -6.201 23.502 1.00 93.44 94 ARG A N 1
ATOM 765 C CA . ARG A 1 94 ? -9.936 -5.679 24.847 1.00 93.44 94 ARG A CA 1
ATOM 766 C C . ARG A 1 94 ? -11.335 -5.070 24.959 1.00 93.44 94 ARG A C 1
ATOM 768 O O . ARG A 1 94 ? -11.995 -5.240 25.977 1.00 93.44 94 ARG A O 1
ATOM 775 N N . GLU A 1 95 ? -11.789 -4.342 23.939 1.00 91.62 95 GLU A N 1
ATOM 776 C CA . GLU A 1 95 ? -13.155 -3.809 23.903 1.00 91.62 95 GLU A CA 1
ATOM 777 C C . GLU A 1 95 ? -14.186 -4.939 23.927 1.00 91.62 95 GLU A C 1
ATOM 779 O O . GLU A 1 95 ? -15.148 -4.854 24.681 1.00 91.62 95 GLU A O 1
ATOM 784 N N . TYR A 1 96 ? -13.958 -6.001 23.155 1.00 90.56 96 TYR A N 1
ATOM 785 C CA . TYR A 1 96 ? -14.813 -7.183 23.128 1.00 90.56 96 TYR A CA 1
ATOM 786 C C . TYR A 1 96 ? -14.875 -7.885 24.492 1.00 90.56 96 TYR A C 1
ATOM 788 O O . TYR A 1 96 ? -15.964 -8.154 24.986 1.00 90.56 96 TYR A O 1
ATOM 796 N N . GLU A 1 97 ? -13.727 -8.133 25.129 1.00 92.06 97 GLU A N 1
ATOM 797 C CA . GLU A 1 97 ? -13.645 -8.752 26.465 1.00 92.06 97 GLU A CA 1
ATOM 798 C C . G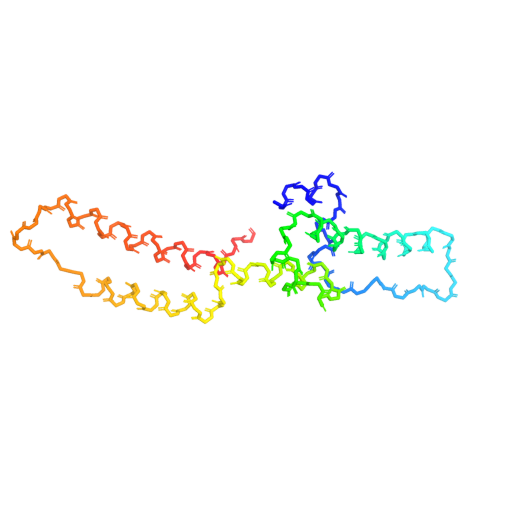LU A 1 97 ? -14.358 -7.921 27.541 1.00 92.06 97 GLU A C 1
ATOM 800 O O . GLU A 1 97 ? -14.984 -8.464 28.451 1.00 92.06 97 GLU A O 1
ATOM 805 N N . ASN A 1 98 ? -14.295 -6.594 27.421 1.00 92.56 98 ASN A N 1
ATOM 806 C CA . ASN A 1 98 ? -14.948 -5.667 28.340 1.00 92.56 98 ASN A CA 1
ATOM 807 C C . ASN A 1 98 ? -16.387 -5.320 27.936 1.00 92.56 98 ASN A C 1
ATOM 809 O O . ASN A 1 98 ? -17.043 -4.546 28.643 1.00 92.56 98 ASN A O 1
ATOM 813 N N . LEU A 1 99 ? -16.886 -5.847 26.814 1.00 90.00 99 LEU A N 1
ATOM 814 C CA . LEU A 1 99 ? -18.210 -5.515 26.316 1.00 90.00 99 LEU A CA 1
ATOM 815 C C . LEU A 1 99 ? -19.258 -6.110 27.257 1.00 90.00 99 LEU A C 1
ATOM 817 O O . LEU A 1 99 ? -19.376 -7.321 27.416 1.00 90.00 99 LEU A O 1
ATOM 821 N N . LYS A 1 100 ? -20.032 -5.233 27.892 1.00 89.25 100 LYS A N 1
ATOM 822 C CA . LYS A 1 100 ? -21.127 -5.609 28.785 1.00 89.25 100 LYS A CA 1
ATOM 823 C C . LYS A 1 100 ? -22.350 -4.774 28.453 1.00 89.25 100 LYS A C 1
ATOM 825 O O . LYS A 1 100 ? -22.237 -3.588 28.126 1.00 89.25 100 LYS A O 1
ATOM 830 N N . MET A 1 101 ? -23.521 -5.397 28.525 1.00 90.25 101 MET A N 1
ATOM 831 C CA . MET A 1 101 ? -24.781 -4.682 28.372 1.00 90.25 101 MET A CA 1
ATOM 832 C C . MET A 1 101 ? -24.952 -3.726 29.556 1.00 90.25 101 MET A C 1
ATOM 834 O O . MET A 1 101 ? -24.754 -4.111 30.705 1.00 90.25 101 MET A O 1
ATOM 838 N N . LYS A 1 102 ? -25.278 -2.464 29.269 1.00 86.56 102 LYS A N 1
ATOM 839 C CA . LYS A 1 102 ? -25.603 -1.470 30.299 1.00 86.56 102 LYS A CA 1
ATOM 840 C C . LYS A 1 102 ? -27.104 -1.496 30.549 1.00 86.56 102 LYS A C 1
ATOM 842 O O . LYS A 1 102 ? -27.860 -1.600 29.590 1.00 86.56 102 LYS A O 1
ATOM 847 N N . GLU A 1 103 ? -27.514 -1.306 31.798 1.00 78.88 103 GLU A N 1
ATOM 848 C CA . GLU A 1 103 ? -28.929 -1.287 32.209 1.00 78.88 103 GLU A CA 1
ATOM 849 C C . GLU A 1 103 ? -29.758 -0.229 31.461 1.00 78.88 103 GLU A C 1
ATOM 851 O O . GLU A 1 103 ? -30.945 -0.410 31.225 1.00 78.88 103 GLU A O 1
ATOM 856 N N . THR A 1 104 ? -29.116 0.858 31.026 1.00 79.88 104 THR A N 1
ATOM 857 C CA . THR A 1 104 ? -29.752 1.975 30.314 1.00 79.88 104 THR A CA 1
ATOM 858 C C . THR A 1 104 ? -29.840 1.801 28.797 1.00 79.88 104 THR A C 1
ATOM 860 O O . THR A 1 104 ? -30.387 2.671 28.121 1.00 79.88 104 THR A O 1
ATOM 863 N N . LYS A 1 105 ? -29.279 0.726 28.228 1.00 84.19 105 LYS A N 1
ATOM 864 C CA . LYS A 1 105 ? -29.251 0.493 26.774 1.00 84.19 105 LYS A CA 1
ATOM 865 C C . LYS A 1 105 ? -30.159 -0.663 26.381 1.00 84.19 105 LYS A C 1
ATOM 867 O O . LYS A 1 105 ? -30.273 -1.647 27.106 1.00 84.19 105 LYS A O 1
ATOM 872 N N . SER A 1 106 ? -30.761 -0.572 25.196 1.00 90.81 106 SER A N 1
ATOM 873 C CA . SER A 1 106 ? -31.588 -1.661 24.680 1.00 90.81 106 SER A CA 1
ATOM 874 C C . SER A 1 106 ? -30.736 -2.872 24.279 1.00 90.81 106 SER A C 1
ATOM 876 O O . SER A 1 106 ? -29.549 -2.751 23.953 1.00 90.81 106 SER A O 1
ATOM 878 N N . ILE A 1 107 ? -31.360 -4.055 24.239 1.00 90.31 107 ILE A N 1
ATOM 879 C CA . ILE A 1 107 ? -30.732 -5.282 23.716 1.00 90.31 107 ILE A CA 1
ATOM 880 C C . ILE A 1 107 ? -30.255 -5.058 22.276 1.00 90.31 107 ILE A C 1
ATOM 882 O O . ILE A 1 107 ? -29.157 -5.474 21.906 1.00 90.31 107 ILE A O 1
ATOM 886 N N . LYS A 1 108 ? -31.051 -4.342 21.472 1.00 92.25 108 LYS A N 1
ATOM 887 C CA . LYS A 1 108 ? -30.709 -4.015 20.088 1.00 92.25 108 LYS A CA 1
ATOM 888 C C . LYS A 1 108 ? -29.398 -3.233 20.014 1.00 92.25 108 LYS A C 1
ATOM 890 O O . LYS A 1 108 ? -28.512 -3.628 19.266 1.00 92.25 108 LYS A O 1
ATOM 895 N N . ASP A 1 109 ? -29.224 -2.201 20.836 1.00 90.81 109 ASP A N 1
ATOM 896 C CA . ASP A 1 109 ? -27.999 -1.388 20.838 1.00 90.81 109 ASP A CA 1
ATOM 897 C C . ASP A 1 109 ? -26.768 -2.205 21.235 1.00 90.81 109 ASP A C 1
ATOM 899 O O . ASP A 1 109 ? -25.694 -2.052 20.648 1.00 90.81 109 ASP A O 1
ATOM 903 N N . TYR A 1 110 ? -26.925 -3.100 22.214 1.00 91.69 110 TYR A N 1
ATOM 904 C CA . TYR A 1 110 ? -25.858 -4.007 22.624 1.00 91.69 110 TYR A CA 1
ATOM 905 C C . TYR A 1 110 ? -25.472 -4.972 21.495 1.00 91.69 110 TYR A C 1
ATOM 907 O O . TYR A 1 110 ? -24.295 -5.071 21.150 1.00 91.69 110 TYR A O 1
ATOM 915 N N . THR A 1 111 ? -26.452 -5.642 20.883 1.00 90.94 111 THR A N 1
ATOM 916 C CA . THR A 1 111 ? -26.205 -6.597 19.787 1.00 90.94 111 THR A CA 1
ATOM 917 C C . THR A 1 111 ? -25.606 -5.930 18.549 1.00 90.94 111 THR A C 1
ATOM 919 O O . THR A 1 111 ? -24.685 -6.488 17.954 1.00 90.94 111 THR A O 1
ATOM 922 N N . SER A 1 112 ? -26.044 -4.715 18.203 1.00 93.06 112 SER A N 1
ATOM 923 C CA . SER A 1 112 ? -25.439 -3.914 17.134 1.00 93.06 112 SER A CA 1
ATOM 924 C C . SER A 1 112 ? -23.970 -3.624 17.427 1.00 93.06 112 SER A C 1
ATOM 926 O O . SER A 1 112 ? -23.112 -3.890 16.585 1.00 93.06 112 SER A O 1
ATOM 928 N N . ARG A 1 113 ? -23.648 -3.166 18.646 1.00 90.94 113 ARG A N 1
ATOM 929 C CA . ARG A 1 113 ? -22.259 -2.874 19.021 1.00 90.94 113 ARG A CA 1
ATOM 930 C C . ARG A 1 113 ? -21.383 -4.125 19.034 1.00 90.94 113 ARG A C 1
ATOM 932 O O . ARG A 1 113 ? -20.247 -4.083 18.569 1.00 90.94 113 ARG A O 1
ATOM 939 N N . LEU A 1 114 ? -21.906 -5.239 19.541 1.00 92.62 114 LEU A N 1
ATOM 940 C CA . LEU A 1 114 ? -21.221 -6.529 19.516 1.00 92.62 114 LEU A CA 1
ATOM 941 C C . LEU A 1 114 ? -20.888 -6.947 18.078 1.00 92.62 114 LEU A C 1
ATOM 943 O O . LEU A 1 114 ? -19.744 -7.302 17.794 1.00 92.62 114 LEU A O 1
ATOM 947 N N . MET A 1 115 ? -21.862 -6.859 17.167 1.00 92.81 115 MET A N 1
ATOM 948 C CA . MET A 1 115 ? -21.655 -7.181 15.754 1.00 92.81 115 MET A CA 1
ATOM 949 C C . MET A 1 115 ? -20.614 -6.272 15.100 1.00 92.81 115 MET A C 1
ATOM 951 O O . MET A 1 115 ? -19.761 -6.775 14.372 1.00 92.81 115 MET A O 1
ATOM 955 N N . GLU A 1 116 ? -20.629 -4.968 15.380 1.00 91.06 116 GLU A N 1
ATOM 956 C CA . GLU A 1 116 ? -19.608 -4.037 14.883 1.00 91.06 116 GLU A CA 1
ATOM 957 C C . GLU A 1 116 ? -18.198 -4.468 15.304 1.00 91.06 116 GLU A C 1
ATOM 959 O O . GLU A 1 116 ? -17.312 -4.607 14.456 1.00 91.06 116 GLU A O 1
ATOM 964 N N . VAL A 1 117 ? -17.984 -4.727 16.598 1.00 90.12 117 VAL A N 1
ATOM 965 C CA . VAL A 1 117 ? -16.667 -5.111 17.132 1.00 90.12 117 VAL A CA 1
ATOM 966 C C . VAL A 1 117 ? -16.204 -6.440 16.530 1.00 90.12 117 VAL A C 1
ATOM 968 O O . VAL A 1 117 ? -15.084 -6.529 16.018 1.00 90.12 117 VAL A O 1
ATOM 971 N N . VAL A 1 118 ? -17.073 -7.456 16.513 1.00 91.38 118 VAL A N 1
ATOM 972 C CA . VAL A 1 118 ? -16.766 -8.780 15.944 1.00 91.38 118 VAL A CA 1
ATOM 973 C C . VAL A 1 118 ? -16.453 -8.685 14.452 1.00 91.38 118 VAL A C 1
ATOM 975 O O . VAL A 1 118 ? -15.473 -9.274 13.989 1.00 91.38 118 VAL A O 1
ATOM 978 N N . GLN A 1 119 ? -17.237 -7.920 13.693 1.00 89.56 119 GLN A N 1
ATOM 979 C CA . GLN A 1 119 ? -17.037 -7.784 12.254 1.00 89.56 119 GLN A CA 1
ATOM 980 C C . GLN A 1 119 ? -15.711 -7.093 11.938 1.00 89.56 119 GLN A C 1
ATOM 982 O O . GLN A 1 119 ? -14.973 -7.536 11.052 1.00 89.56 119 GLN A O 1
ATOM 987 N N . VAL A 1 120 ? -15.358 -6.045 12.683 1.00 86.00 120 VAL A N 1
ATOM 988 C CA . VAL A 1 120 ? -14.076 -5.360 12.495 1.00 86.00 120 VAL A CA 1
ATOM 989 C C . VAL A 1 120 ? -12.915 -6.286 12.866 1.00 86.00 120 VAL A C 1
ATOM 991 O O . VAL A 1 120 ? -11.948 -6.361 12.105 1.00 86.00 120 VAL A O 1
ATOM 994 N N . ILE A 1 121 ? -12.999 -7.043 13.965 1.00 87.75 121 ILE A N 1
ATOM 995 C CA . ILE A 1 121 ? -11.981 -8.047 14.328 1.00 87.75 121 ILE A CA 1
ATOM 996 C C . ILE A 1 121 ? -11.812 -9.070 13.198 1.00 87.75 121 ILE A C 1
ATOM 998 O O . ILE A 1 121 ? -10.690 -9.304 12.742 1.00 87.75 121 ILE A O 1
ATOM 1002 N N . ARG A 1 122 ? -12.919 -9.623 12.690 1.00 86.19 122 ARG A N 1
ATOM 1003 C CA . ARG A 1 122 ? -12.923 -10.610 11.604 1.00 86.19 122 ARG A CA 1
ATOM 1004 C C . ARG A 1 122 ? -12.228 -10.082 10.350 1.00 86.19 122 ARG A C 1
ATOM 1006 O O . ARG A 1 122 ? -11.356 -10.759 9.814 1.00 86.19 122 ARG A O 1
ATOM 1013 N N . VAL A 1 123 ? -12.557 -8.871 9.903 1.0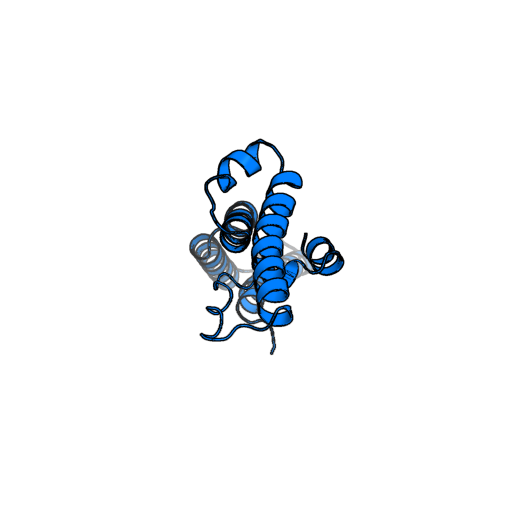0 80.06 123 VAL A N 1
ATOM 1014 C CA . VAL A 1 123 ? -11.936 -8.261 8.711 1.00 80.06 123 VAL A CA 1
ATOM 1015 C C . VAL A 1 123 ? -10.435 -8.025 8.907 1.00 80.06 123 VAL A C 1
ATOM 1017 O O . VAL A 1 123 ? -9.654 -8.244 7.980 1.00 80.06 123 VAL A O 1
ATOM 1020 N N . ASN A 1 124 ? -10.008 -7.611 10.103 1.00 74.69 124 ASN A N 1
ATOM 1021 C CA . ASN A 1 124 ? -8.586 -7.400 10.395 1.00 74.69 124 ASN A CA 1
ATOM 1022 C C . ASN A 1 124 ? -7.786 -8.715 10.445 1.00 74.69 124 ASN A C 1
ATOM 1024 O O . ASN A 1 124 ? -6.602 -8.704 10.115 1.00 74.69 124 ASN A O 1
ATOM 1028 N N . ILE A 1 125 ? -8.417 -9.839 10.803 1.00 70.06 125 ILE A N 1
ATOM 1029 C CA . ILE A 1 125 ? -7.790 -11.171 10.782 1.00 70.06 125 ILE A CA 1
ATOM 1030 C C . ILE A 1 125 ? -7.770 -11.752 9.359 1.00 70.06 125 ILE A C 1
ATOM 1032 O O . ILE A 1 125 ? -6.726 -12.219 8.912 1.00 70.06 125 ILE A O 1
ATOM 1036 N N . LEU A 1 126 ? -8.880 -11.677 8.615 1.00 55.62 126 LEU A N 1
ATOM 1037 C CA . LEU A 1 126 ? -8.979 -12.234 7.256 1.00 55.62 126 LEU A CA 1
ATOM 1038 C C . LEU A 1 126 ? -8.048 -11.538 6.251 1.00 55.62 126 LEU A C 1
ATOM 1040 O O . LEU A 1 126 ? -7.567 -12.173 5.323 1.00 55.62 126 LEU A O 1
ATOM 1044 N N . ARG A 1 127 ? -7.708 -10.258 6.452 1.00 55.03 127 ARG A N 1
ATOM 1045 C CA . ARG A 1 127 ? -6.703 -9.573 5.617 1.00 55.03 127 ARG A CA 1
ATOM 1046 C C . ARG A 1 127 ? -5.278 -10.131 5.761 1.00 55.03 127 ARG A C 1
ATOM 1048 O O . ARG A 1 127 ? -4.445 -9.802 4.923 1.00 55.03 127 ARG A O 1
ATOM 1055 N N . LYS A 1 128 ? -4.987 -10.950 6.783 1.00 49.47 128 LYS A N 1
ATOM 1056 C CA . LYS A 1 128 ? -3.692 -11.642 6.937 1.00 49.47 128 LYS A CA 1
ATOM 1057 C C . LYS A 1 128 ? -3.599 -12.962 6.172 1.00 49.47 128 LYS A C 1
ATOM 1059 O O . LYS A 1 128 ? -2.495 -13.448 5.970 1.00 49.47 128 LYS A O 1
ATOM 1064 N N . PHE A 1 129 ? -4.730 -13.518 5.746 1.00 33.09 129 PHE A N 1
ATOM 1065 C CA . PHE A 1 129 ? -4.796 -14.799 5.056 1.00 33.09 129 PHE A CA 1
ATOM 1066 C C . PHE A 1 129 ? -5.732 -14.654 3.855 1.00 33.09 129 PHE A C 1
ATOM 1068 O O . PHE A 1 129 ? -6.935 -14.889 3.992 1.00 33.09 129 PHE A O 1
ATOM 1075 N N . PRO A 1 130 ? -5.227 -14.241 2.677 1.00 36.69 130 PRO A N 1
ATOM 1076 C CA . PRO A 1 130 ? -5.960 -14.539 1.460 1.00 36.69 130 PRO A CA 1
ATOM 1077 C C . PRO A 1 130 ? -6.120 -16.065 1.411 1.00 36.69 130 PRO A C 1
ATOM 1079 O O . PRO A 1 130 ? -5.133 -16.784 1.572 1.00 36.69 130 PRO A O 1
ATOM 1082 N N . CYS A 1 131 ? -7.357 -16.557 1.283 1.00 26.36 131 CYS A N 1
ATOM 1083 C CA . CYS A 1 131 ? -7.567 -17.970 0.972 1.00 26.36 131 CYS A CA 1
ATOM 1084 C C . CYS A 1 131 ? -6.758 -18.328 -0.289 1.00 26.36 131 CYS A C 1
ATOM 1086 O O . CYS A 1 131 ? -6.674 -17.472 -1.178 1.00 26.36 131 CYS A O 1
ATOM 1088 N N . PRO A 1 132 ? -6.171 -19.538 -0.333 1.00 37.72 132 PRO A N 1
ATOM 1089 C CA . PRO A 1 132 ? -5.378 -20.016 -1.463 1.00 37.72 132 PRO A CA 1
ATOM 1090 C C . PRO A 1 132 ? -6.165 -20.033 -2.776 1.00 37.72 132 PRO A C 1
ATOM 1092 O O . PRO A 1 132 ? -7.404 -20.226 -2.727 1.00 37.72 132 PRO A O 1
#

Nearest PDB structures (foldseek):
  1wdz-assembly1_A  TM=4.433E-01  e=2.792E+00  Homo sapiens
  6def-assembly3_C  TM=6.054E-01  e=5.765E+00  Thermochaetoides thermophila DSM 1495

Solvent-accessible surface area (backbone atoms only — not comparable to full-atom values): 7717 Å² total; per-residue (Å²): 108,70,69,59,34,50,76,68,74,21,42,64,38,26,72,48,80,72,75,77,77,80,78,59,97,80,62,50,74,66,55,54,50,52,54,52,51,54,57,48,38,28,54,50,30,29,50,54,52,52,72,74,44,55,71,78,56,30,71,74,36,69,85,45,92,40,27,36,54,33,50,51,50,52,47,32,74,76,66,43,45,70,68,55,47,51,51,53,48,53,53,48,52,52,48,58,74,65,62,70,85,52,96,91,54,54,70,66,61,44,54,52,51,50,49,52,55,52,51,53,50,50,53,66,54,48,74,76,51,76,79,132

Foldseek 3Di:
DCVVCVVVVLNCLQVDPDQDDDAPPDHDPVSVVVNVVSVVSFVVLLVVLLVVDDPVLNVVQVPPPTSNSSVVVVCCVVVNDPVVLVVVLVVLVVCLVVQDDDPPDDPVVSVVVNCVSVVSNVVSVVVVDDDD